Protein AF-A0A4Q5SEF4-F1 (afdb_monomer_lite)

Foldseek 3Di:
DVVVVVVVVVVVVVVVVVVVVVVVVVVVVVVVVVDDPDDPVVVVVVVVVCVVVVVVVLCVQCPPDCSQPVDPVRHDDDDPVVVVVVVVCVVVPPPPD

Structure (mmCIF, N/CA/C/O backbone):
data_AF-A0A4Q5SEF4-F1
#
_entry.id   AF-A0A4Q5SEF4-F1
#
loop_
_atom_site.group_PDB
_atom_site.id
_atom_site.type_symbol
_atom_site.label_atom_id
_atom_site.label_alt_id
_atom_site.label_comp_id
_atom_site.label_asym_id
_atom_site.label_entity_id
_atom_site.label_seq_id
_atom_site.pdbx_PDB_ins_code
_atom_site.Cartn_x
_atom_site.Cartn_y
_atom_site.Cartn_z
_atom_site.occupancy
_atom_site.B_iso_or_equiv
_atom_site.auth_seq_id
_atom_site.auth_comp_id
_atom_site.auth_asym_id
_atom_site.auth_atom_id
_atom_site.pdbx_PDB_model_num
ATOM 1 N N . MET A 1 1 ? -22.457 34.710 -32.791 1.00 58.69 1 MET A N 1
ATOM 2 C CA . MET A 1 1 ? -20.986 34.839 -32.636 1.00 58.69 1 MET A CA 1
ATOM 3 C C . MET A 1 1 ? -20.425 34.005 -31.480 1.00 58.69 1 MET A C 1
ATOM 5 O O . MET A 1 1 ? -19.484 33.262 -31.715 1.00 58.69 1 MET A O 1
ATOM 9 N N . ILE A 1 2 ? -21.041 34.019 -30.291 1.00 71.62 2 ILE A N 1
ATOM 10 C CA . ILE A 1 2 ? -20.592 33.289 -29.080 1.00 71.62 2 ILE A CA 1
ATOM 11 C C . ILE A 1 2 ? -20.363 31.774 -29.265 1.00 71.62 2 ILE A C 1
ATOM 13 O O . ILE A 1 2 ? -19.343 31.257 -28.825 1.00 71.62 2 ILE A O 1
ATOM 17 N N . ARG A 1 3 ? -21.236 31.060 -29.993 1.00 69.69 3 ARG A N 1
ATOM 18 C CA . ARG A 1 3 ? -21.063 29.610 -30.248 1.00 69.69 3 ARG A CA 1
ATOM 19 C C . ARG A 1 3 ? -19.829 29.290 -31.102 1.00 69.69 3 ARG A C 1
ATOM 21 O O . ARG A 1 3 ? -19.196 28.268 -30.891 1.00 69.69 3 ARG A O 1
ATOM 28 N N . LYS A 1 4 ? -19.472 30.172 -32.046 1.00 65.75 4 LYS A N 1
ATOM 29 C CA . LYS A 1 4 ? -18.283 30.006 -32.899 1.00 65.75 4 LYS A CA 1
ATOM 30 C C . LYS A 1 4 ? -17.001 30.328 -32.122 1.00 65.75 4 LYS A C 1
ATOM 32 O O . LYS A 1 4 ? -16.024 29.610 -32.266 1.00 65.75 4 LYS A O 1
ATOM 37 N N . ALA A 1 5 ? -17.037 31.338 -31.249 1.00 77.19 5 ALA A N 1
ATOM 38 C CA . ALA A 1 5 ? -15.920 31.673 -30.364 1.00 77.19 5 ALA A CA 1
ATOM 39 C C . ALA A 1 5 ? -15.596 30.535 -29.377 1.00 77.19 5 ALA A C 1
ATOM 41 O O . ALA A 1 5 ? -14.430 30.201 -29.199 1.00 77.19 5 ALA A O 1
ATOM 42 N N . PHE A 1 6 ? -16.616 29.878 -28.811 1.00 82.44 6 PHE A N 1
ATOM 43 C CA . PHE A 1 6 ? -16.419 28.739 -27.904 1.00 82.44 6 PHE A CA 1
ATOM 44 C C . PHE A 1 6 ? -15.769 27.532 -28.603 1.00 82.44 6 PHE A C 1
ATOM 46 O O . PHE A 1 6 ? -14.867 26.906 -28.055 1.00 82.44 6 PHE A O 1
ATOM 53 N N . VAL A 1 7 ? -16.171 27.250 -29.848 1.00 82.81 7 VAL A N 1
ATOM 54 C CA . VAL A 1 7 ? -15.577 26.173 -30.661 1.00 82.81 7 VAL A CA 1
ATOM 55 C C . VAL A 1 7 ? -14.120 26.481 -31.021 1.00 82.81 7 VAL A C 1
ATOM 57 O O . VAL A 1 7 ? -13.277 25.595 -30.937 1.00 82.81 7 VAL A O 1
ATOM 60 N N . VAL A 1 8 ? -13.795 27.733 -31.358 1.00 84.00 8 VAL A N 1
ATOM 61 C CA . VAL A 1 8 ? -12.415 28.136 -31.690 1.00 84.00 8 VAL A CA 1
ATOM 62 C C . VAL A 1 8 ? -11.489 28.035 -30.473 1.00 84.00 8 VAL A C 1
ATOM 64 O O . VAL A 1 8 ? -10.371 27.541 -30.600 1.00 84.00 8 VAL A O 1
ATOM 67 N N . ILE A 1 9 ? -11.960 28.427 -29.285 1.00 83.69 9 ILE A N 1
ATOM 68 C CA . ILE A 1 9 ? -11.187 28.312 -28.038 1.00 83.69 9 ILE A CA 1
ATOM 69 C C . ILE A 1 9 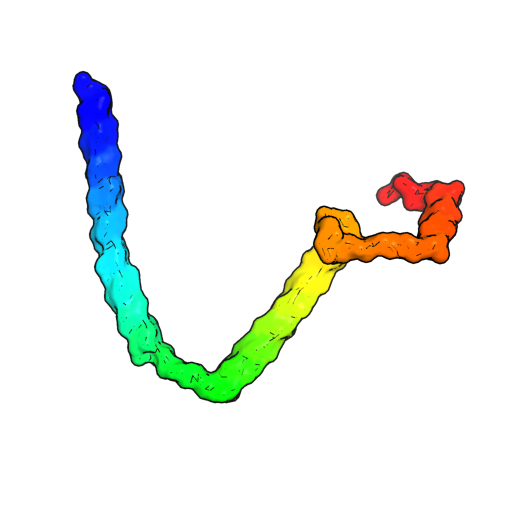? -10.958 26.838 -27.667 1.00 83.69 9 ILE A C 1
ATOM 71 O O . ILE A 1 9 ? -9.839 26.465 -27.323 1.00 83.69 9 ILE A O 1
ATOM 75 N N . ALA A 1 10 ? -11.977 25.982 -27.800 1.00 81.12 10 ALA A N 1
ATOM 76 C CA . ALA A 1 10 ? -11.840 24.549 -27.537 1.00 81.12 10 ALA A CA 1
ATOM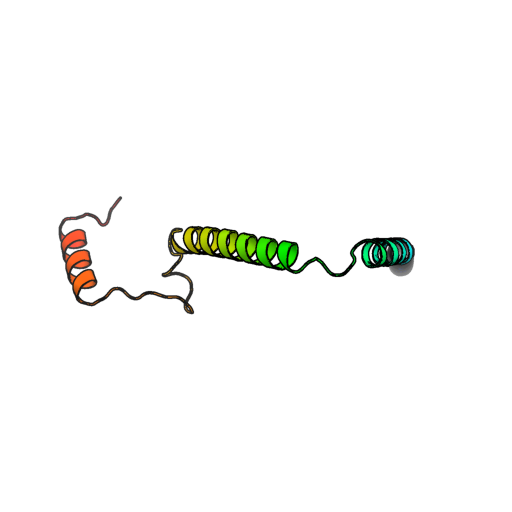 77 C C . ALA A 1 10 ? -10.820 23.880 -28.478 1.00 81.12 10 ALA A C 1
ATOM 79 O O . ALA A 1 10 ? -9.972 23.111 -28.028 1.00 81.12 10 ALA A O 1
ATOM 80 N N . VAL A 1 11 ? -10.834 24.223 -29.770 1.00 81.31 11 VAL A N 1
ATOM 81 C CA . VAL A 1 11 ? -9.870 23.697 -30.753 1.00 81.31 11 VAL A CA 1
ATOM 82 C C . VAL A 1 11 ? -8.442 24.157 -30.442 1.00 81.31 11 VAL A C 1
ATOM 84 O O . VAL A 1 11 ? -7.514 23.355 -30.525 1.00 81.31 11 VAL A O 1
ATOM 87 N N . PHE A 1 12 ? -8.259 25.408 -30.010 1.00 78.69 12 PHE A N 1
ATOM 88 C CA . PHE A 1 12 ? -6.942 25.939 -29.650 1.00 78.69 12 PHE A CA 1
ATOM 89 C C . PHE A 1 12 ? -6.356 25.269 -28.395 1.00 78.69 12 PHE A C 1
ATOM 91 O O . PHE A 1 12 ? -5.174 24.939 -28.370 1.00 78.69 12 PHE A O 1
ATOM 98 N N . ILE A 1 13 ? -7.190 24.988 -27.386 1.00 78.12 13 ILE A N 1
ATOM 99 C CA . ILE A 1 13 ? -6.787 24.253 -26.172 1.00 78.12 13 ILE A CA 1
ATOM 100 C C . ILE A 1 13 ? -6.439 22.793 -26.496 1.00 78.12 13 ILE A C 1
ATOM 102 O O . ILE A 1 13 ? -5.505 22.232 -25.932 1.00 78.12 13 ILE A O 1
ATOM 106 N N . THR A 1 14 ? -7.157 22.170 -27.430 1.00 71.62 14 THR A N 1
ATOM 107 C CA . THR A 1 14 ? -6.872 20.780 -27.824 1.00 71.62 14 THR A CA 1
ATOM 108 C C . THR A 1 14 ? -5.562 20.683 -28.622 1.00 71.62 14 THR A C 1
ATOM 110 O O . THR A 1 14 ? -4.820 19.711 -28.486 1.00 71.62 14 THR A O 1
ATOM 113 N N . ALA A 1 15 ? -5.233 21.714 -29.407 1.00 72.75 15 ALA A N 1
ATOM 114 C CA . ALA A 1 15 ? -4.002 21.776 -30.193 1.00 72.75 15 ALA A CA 1
ATOM 115 C C . ALA A 1 15 ? -2.734 21.944 -29.334 1.00 72.75 15 ALA A C 1
ATOM 117 O O . ALA A 1 15 ? -1.687 21.412 -29.692 1.00 72.75 15 ALA A O 1
ATOM 118 N N . THR A 1 16 ? -2.804 22.629 -28.188 1.00 66.38 16 THR A N 1
ATOM 119 C CA . THR A 1 16 ? -1.637 22.788 -27.300 1.00 66.38 16 THR A CA 1
ATOM 120 C C . THR A 1 16 ? -1.316 21.525 -26.499 1.00 66.38 16 THR A C 1
ATOM 122 O O . THR A 1 16 ? -0.155 21.299 -26.164 1.00 66.38 16 THR A O 1
ATOM 125 N N . VAL A 1 17 ? -2.308 20.667 -26.238 1.00 70.88 17 VAL A N 1
ATOM 126 C CA . VAL A 1 17 ? -2.114 19.384 -25.539 1.00 70.88 17 VAL A CA 1
ATOM 127 C C . VAL A 1 17 ? -1.429 18.342 -26.435 1.00 70.88 17 VAL A C 1
ATOM 129 O O . VAL A 1 17 ? -0.654 17.528 -25.935 1.00 70.88 17 VAL A O 1
ATOM 132 N N . VAL A 1 18 ? -1.639 18.384 -27.758 1.00 67.12 18 VAL A N 1
ATOM 133 C CA . VAL A 1 18 ? -1.066 17.380 -28.677 1.00 67.12 18 VAL A CA 1
ATOM 134 C C . VAL A 1 18 ? 0.453 17.526 -28.856 1.00 67.12 18 VAL A C 1
ATOM 136 O O . VAL A 1 18 ? 1.147 16.525 -29.026 1.00 67.12 18 VAL A O 1
ATOM 139 N N . SER A 1 19 ? 0.998 18.742 -28.724 1.00 67.06 19 SER A N 1
ATOM 140 C CA . SER A 1 19 ? 2.442 19.010 -28.849 1.00 67.06 19 SER A CA 1
ATOM 141 C C . SER A 1 19 ? 3.280 18.430 -27.701 1.00 67.06 19 SER A C 1
ATOM 143 O O . SER A 1 19 ? 4.489 18.271 -27.842 1.00 67.06 19 SER A O 1
ATOM 145 N N . GLY A 1 20 ? 2.665 18.096 -26.560 1.00 68.38 20 GLY A N 1
ATOM 146 C CA . GLY A 1 20 ? 3.362 17.507 -25.408 1.00 68.38 20 GLY A CA 1
ATOM 147 C C . GLY A 1 20 ? 3.662 16.009 -25.541 1.00 68.38 20 GLY A C 1
ATOM 148 O O . GLY A 1 20 ? 4.461 15.472 -24.771 1.00 68.38 20 GLY A O 1
ATOM 149 N N . CYS A 1 21 ? 3.045 15.322 -26.508 1.00 70.00 21 CYS A N 1
ATOM 150 C CA . CYS A 1 21 ? 3.164 13.869 -26.647 1.00 70.00 21 CYS A CA 1
ATOM 151 C C . CYS A 1 21 ? 4.544 13.430 -27.182 1.00 70.00 21 CYS A C 1
ATOM 153 O O . CYS A 1 21 ? 5.024 12.355 -26.824 1.00 70.00 21 CYS A O 1
ATOM 155 N N . GLU A 1 22 ? 5.211 14.277 -27.977 1.00 71.06 22 GLU A N 1
ATOM 156 C CA . GLU A 1 22 ? 6.556 14.024 -28.524 1.00 71.06 22 GLU A CA 1
ATOM 157 C C . GLU A 1 22 ? 7.613 13.972 -27.407 1.00 71.06 22 GLU A C 1
ATOM 159 O O . GLU A 1 22 ? 8.404 13.033 -27.331 1.00 71.06 22 GLU A O 1
ATOM 164 N N . THR A 1 23 ? 7.572 14.922 -26.465 1.00 76.50 23 THR A N 1
ATOM 165 C CA . THR A 1 23 ? 8.496 14.967 -25.321 1.00 76.50 23 THR A CA 1
ATOM 166 C C . THR A 1 23 ? 8.339 13.740 -24.426 1.00 76.50 23 THR A C 1
ATOM 168 O O . THR A 1 23 ? 9.333 13.176 -23.969 1.00 76.50 23 THR A O 1
ATOM 171 N N . LEU A 1 24 ? 7.101 13.282 -24.205 1.00 74.31 24 LEU A N 1
ATOM 172 C CA . LEU A 1 24 ? 6.841 12.071 -23.426 1.00 74.31 24 LEU A CA 1
ATOM 173 C C . LEU A 1 24 ? 7.394 10.824 -24.131 1.00 74.31 24 LEU A C 1
ATOM 175 O O . LEU A 1 24 ? 8.005 9.977 -23.483 1.00 74.31 24 LEU A O 1
ATOM 179 N N . ASN A 1 25 ? 7.232 10.732 -25.453 1.00 75.75 25 ASN A N 1
ATOM 180 C CA . ASN A 1 25 ? 7.764 9.628 -26.249 1.00 75.75 25 ASN A CA 1
ATOM 181 C C . ASN A 1 25 ? 9.304 9.636 -26.273 1.00 75.75 25 ASN A C 1
ATOM 183 O O . ASN A 1 25 ? 9.934 8.590 -26.129 1.00 75.75 25 ASN A O 1
ATOM 187 N N . GLN A 1 26 ? 9.928 10.813 -26.362 1.00 76.44 26 GLN A N 1
ATOM 188 C CA . GLN A 1 26 ? 11.383 10.960 -26.310 1.00 76.44 26 GLN A CA 1
ATOM 189 C C . GLN A 1 26 ? 11.957 10.582 -24.934 1.00 76.44 26 GLN A C 1
ATOM 191 O O . GLN A 1 26 ? 12.987 9.910 -24.870 1.00 76.44 26 GLN A O 1
ATOM 196 N N . VAL A 1 27 ? 11.281 10.951 -23.840 1.00 77.12 27 VAL A N 1
ATOM 197 C CA . VAL A 1 27 ? 11.661 10.547 -22.473 1.00 77.12 27 VAL A CA 1
ATOM 198 C C . VAL A 1 27 ? 11.422 9.055 -22.242 1.00 77.12 27 VAL A C 1
ATOM 200 O O . VAL A 1 27 ? 12.264 8.387 -21.650 1.00 77.12 27 VAL A O 1
ATOM 203 N N . ALA A 1 28 ? 10.322 8.492 -22.743 1.00 74.75 28 ALA A N 1
ATOM 204 C CA . ALA A 1 28 ? 10.062 7.056 -22.652 1.00 74.75 28 ALA A CA 1
ATOM 205 C C . ALA A 1 28 ? 11.131 6.238 -23.397 1.00 74.75 28 ALA A C 1
ATOM 207 O O . ALA A 1 28 ? 11.584 5.204 -22.903 1.00 74.75 28 ALA A O 1
ATOM 208 N N . GLN A 1 29 ? 11.591 6.726 -24.553 1.00 71.56 29 GLN A N 1
ATOM 209 C CA . GLN A 1 29 ? 12.654 6.084 -25.324 1.00 71.56 29 GLN A CA 1
ATOM 210 C C . GLN A 1 29 ? 14.041 6.210 -24.683 1.00 71.56 29 GLN A C 1
ATOM 212 O O . GLN A 1 29 ? 14.847 5.295 -24.842 1.00 71.56 29 GLN A O 1
ATOM 217 N N . THR A 1 30 ? 14.351 7.296 -23.970 1.00 67.81 30 THR A N 1
ATOM 218 C CA . THR A 1 30 ? 15.623 7.420 -23.233 1.00 67.81 30 THR A CA 1
ATOM 219 C C . THR A 1 30 ? 15.597 6.669 -21.905 1.00 67.81 30 THR A C 1
ATOM 221 O O . THR A 1 30 ? 16.569 5.986 -21.585 1.00 67.81 30 THR A O 1
ATOM 224 N N . ALA A 1 31 ? 14.479 6.695 -21.177 1.00 67.50 31 ALA A N 1
ATOM 225 C CA . ALA A 1 31 ? 14.295 5.919 -19.951 1.00 67.50 31 ALA A CA 1
ATOM 226 C C . ALA A 1 31 ? 14.344 4.406 -20.229 1.00 67.50 31 ALA A C 1
ATOM 228 O O . ALA A 1 31 ? 15.086 3.679 -19.571 1.00 67.50 31 ALA A O 1
ATOM 229 N N . GLY A 1 32 ? 13.644 3.931 -21.266 1.00 61.72 32 GLY A N 1
ATOM 230 C CA . GLY A 1 32 ? 13.628 2.513 -21.645 1.00 61.72 32 GLY A CA 1
ATOM 231 C C . GLY A 1 32 ? 14.958 1.972 -22.188 1.00 61.72 32 GLY A C 1
ATOM 232 O O . GLY A 1 32 ? 15.139 0.761 -22.245 1.00 61.72 32 GLY A O 1
ATOM 233 N N . LYS A 1 33 ? 15.898 2.846 -22.575 1.00 59.47 33 LYS A N 1
ATOM 234 C CA . LYS A 1 33 ? 17.236 2.461 -23.062 1.00 59.47 33 LYS A CA 1
ATOM 235 C C . LYS A 1 33 ? 18.320 2.484 -21.977 1.00 59.47 33 LYS A C 1
ATOM 237 O O . LYS A 1 33 ? 19.377 1.901 -22.191 1.00 59.47 33 LYS A O 1
ATOM 242 N N . GLY A 1 34 ? 18.078 3.148 -20.842 1.00 57.72 34 GLY A N 1
ATOM 243 C CA . GLY A 1 34 ? 19.030 3.242 -19.723 1.00 57.72 34 GLY A CA 1
ATOM 244 C C . GLY A 1 34 ? 18.802 2.218 -18.608 1.00 57.72 34 GLY A C 1
ATOM 245 O O . GLY A 1 34 ? 19.723 1.910 -17.858 1.00 57.72 34 GLY A O 1
ATOM 246 N N . LEU A 1 35 ? 17.593 1.665 -18.515 1.00 61.84 35 LEU A N 1
ATOM 247 C CA . LEU A 1 35 ? 17.239 0.612 -17.567 1.00 61.84 35 LEU A CA 1
ATOM 248 C C . LEU A 1 35 ? 17.376 -0.742 -18.269 1.00 61.84 35 LEU A C 1
ATOM 250 O O . LEU A 1 35 ? 16.412 -1.289 -18.801 1.00 61.84 35 LEU A O 1
ATOM 254 N N . GLY A 1 36 ? 18.601 -1.272 -18.309 1.00 68.31 36 GLY A N 1
ATOM 255 C CA . GLY A 1 36 ? 18.800 -2.692 -18.602 1.00 68.31 36 GLY A CA 1
ATOM 256 C C . GLY A 1 36 ? 17.976 -3.551 -17.637 1.00 68.31 36 GLY A C 1
ATOM 257 O O . GLY A 1 36 ? 17.597 -3.082 -16.564 1.00 68.31 36 GLY A O 1
ATOM 258 N N . ASN A 1 37 ? 17.679 -4.800 -18.016 1.00 74.88 37 ASN A N 1
ATOM 259 C CA . ASN A 1 37 ? 16.967 -5.716 -17.125 1.00 74.88 37 ASN A CA 1
ATOM 260 C C . ASN A 1 37 ? 17.655 -5.711 -15.747 1.00 74.88 37 ASN A C 1
ATOM 262 O O . ASN A 1 37 ? 18.859 -5.987 -15.698 1.00 74.88 37 ASN A O 1
ATOM 266 N N . PRO A 1 38 ? 16.933 -5.380 -14.660 1.00 76.69 38 PRO A N 1
ATOM 267 C CA . PRO A 1 38 ? 17.529 -5.322 -13.338 1.00 76.69 38 PRO A CA 1
ATOM 268 C C . PRO A 1 38 ? 18.153 -6.673 -13.004 1.00 76.69 38 PRO A C 1
ATOM 270 O O . PRO A 1 38 ? 17.645 -7.735 -13.383 1.00 76.69 38 PRO A O 1
ATOM 273 N N . THR A 1 39 ? 19.284 -6.638 -12.313 1.00 84.62 39 THR A N 1
ATOM 274 C CA . THR A 1 39 ? 19.958 -7.861 -11.885 1.00 84.62 39 THR A CA 1
ATOM 275 C C . THR A 1 39 ? 19.040 -8.661 -10.960 1.00 84.62 39 THR A C 1
ATOM 277 O O . THR A 1 39 ? 18.180 -8.111 -10.270 1.00 84.62 39 THR A O 1
ATOM 280 N N . ALA A 1 40 ? 19.230 -9.981 -10.891 1.00 84.19 40 ALA A N 1
ATOM 281 C CA . ALA A 1 40 ? 18.436 -10.829 -9.998 1.00 84.19 40 ALA A CA 1
ATOM 282 C C . ALA A 1 40 ? 18.480 -10.350 -8.530 1.00 84.19 40 ALA A C 1
ATOM 284 O O . ALA A 1 40 ? 17.507 -10.512 -7.796 1.00 84.19 40 ALA A O 1
ATOM 285 N N . PHE A 1 41 ? 19.587 -9.719 -8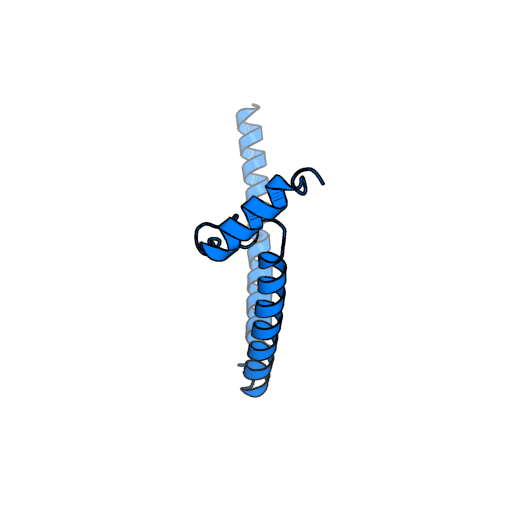.120 1.00 88.19 41 PHE A N 1
ATOM 286 C CA . PHE A 1 41 ? 19.732 -9.112 -6.801 1.00 88.19 41 PHE A CA 1
ATOM 287 C C . PHE A 1 41 ? 18.833 -7.883 -6.614 1.00 88.19 41 PHE A C 1
ATOM 289 O O . PHE A 1 41 ? 18.128 -7.800 -5.612 1.00 88.19 41 PHE A O 1
ATOM 296 N N . GLU A 1 42 ? 18.805 -6.961 -7.578 1.00 86.00 42 GLU A N 1
ATOM 297 C CA . GLU A 1 42 ? 17.933 -5.777 -7.536 1.00 86.00 42 GLU A CA 1
ATOM 298 C C . GLU A 1 42 ? 16.454 -6.166 -7.573 1.00 86.00 42 GLU A C 1
ATOM 300 O O . GLU A 1 42 ? 15.650 -5.603 -6.832 1.00 86.00 42 GLU A O 1
ATOM 305 N N . ILE A 1 43 ? 16.101 -7.188 -8.360 1.00 87.75 43 ILE A N 1
ATOM 306 C CA . ILE A 1 43 ? 14.744 -7.746 -8.373 1.00 87.75 43 ILE A CA 1
ATOM 307 C C . ILE A 1 43 ? 14.394 -8.313 -6.993 1.00 87.75 43 ILE A C 1
ATOM 309 O O . ILE A 1 43 ? 13.340 -7.994 -6.445 1.00 87.75 43 ILE A O 1
ATOM 313 N N . ALA A 1 44 ? 15.270 -9.128 -6.397 1.00 89.81 44 ALA A N 1
ATOM 314 C CA . ALA A 1 44 ? 15.029 -9.706 -5.077 1.00 89.81 44 ALA A CA 1
ATOM 315 C C . ALA A 1 44 ? 14.924 -8.634 -3.977 1.00 89.81 44 ALA A C 1
ATOM 317 O O . ALA A 1 44 ? 14.058 -8.732 -3.104 1.00 89.81 44 ALA A O 1
ATOM 318 N N . ALA A 1 45 ? 15.771 -7.603 -4.026 1.00 93.19 45 ALA A N 1
ATOM 319 C CA . ALA A 1 45 ? 15.725 -6.473 -3.104 1.00 93.19 45 ALA A CA 1
ATOM 320 C C . ALA A 1 45 ? 14.421 -5.674 -3.258 1.00 93.19 45 ALA A C 1
ATOM 322 O O . ALA A 1 45 ? 13.737 -5.437 -2.262 1.00 93.19 45 ALA A O 1
ATOM 323 N N . GLY A 1 46 ? 14.024 -5.356 -4.493 1.00 91.81 46 GLY A N 1
ATOM 324 C CA . GLY A 1 46 ? 12.778 -4.646 -4.782 1.00 91.81 46 GLY A CA 1
ATOM 325 C C . GLY A 1 46 ? 11.536 -5.429 -4.354 1.00 91.81 46 GLY A C 1
ATOM 326 O O . GLY A 1 46 ? 10.621 -4.860 -3.763 1.00 91.81 46 GLY A O 1
ATOM 327 N N . LEU A 1 47 ? 11.518 -6.750 -4.563 1.00 95.12 47 LEU A N 1
ATOM 328 C CA . LEU A 1 47 ? 10.440 -7.612 -4.069 1.00 95.12 47 LEU A CA 1
ATOM 329 C C . LEU A 1 47 ? 10.383 -7.629 -2.536 1.00 95.12 47 LEU A C 1
ATOM 331 O O . LEU A 1 47 ? 9.293 -7.529 -1.975 1.00 95.12 47 LEU A O 1
ATOM 335 N N . ARG A 1 48 ? 11.527 -7.718 -1.842 1.00 94.81 48 ARG A N 1
ATOM 336 C CA . ARG A 1 48 ? 11.553 -7.643 -0.367 1.00 94.81 48 ARG A CA 1
ATOM 337 C C . ARG A 1 48 ? 11.010 -6.314 0.134 1.00 94.81 48 ARG A C 1
ATOM 339 O O . ARG A 1 48 ? 10.190 -6.309 1.048 1.00 94.81 48 ARG A O 1
ATOM 346 N N . GLU A 1 49 ? 11.443 -5.210 -0.461 1.00 94.88 49 GLU A N 1
ATOM 347 C CA . GLU A 1 49 ? 10.987 -3.881 -0.067 1.00 94.88 49 GLU A CA 1
ATOM 348 C C . GLU A 1 49 ? 9.485 -3.703 -0.326 1.00 94.88 49 GLU A C 1
ATOM 350 O O . GLU A 1 49 ? 8.754 -3.256 0.559 1.00 94.88 49 GLU A O 1
ATOM 355 N N . ALA A 1 50 ? 8.997 -4.132 -1.493 1.00 95.69 50 ALA A N 1
ATOM 356 C CA . ALA A 1 50 ? 7.579 -4.086 -1.835 1.00 95.69 50 ALA A CA 1
ATOM 357 C C . ALA A 1 50 ? 6.723 -4.917 -0.867 1.00 95.69 50 ALA A C 1
ATOM 359 O O . ALA A 1 50 ? 5.667 -4.456 -0.432 1.00 95.69 50 ALA A O 1
ATOM 360 N N . LEU A 1 51 ? 7.181 -6.113 -0.482 1.00 95.75 51 LEU A N 1
ATOM 361 C CA . LEU A 1 51 ? 6.492 -6.950 0.504 1.00 95.75 51 LEU A CA 1
ATOM 362 C C . LEU A 1 51 ? 6.504 -6.324 1.902 1.00 95.75 51 LEU A C 1
ATOM 364 O O . LEU A 1 51 ? 5.483 -6.356 2.594 1.00 95.75 51 LEU A O 1
ATOM 368 N N . GLN A 1 52 ? 7.627 -5.731 2.310 1.00 95.50 52 GLN A N 1
ATOM 369 C CA . GLN A 1 52 ? 7.739 -5.042 3.593 1.00 95.50 52 GLN A CA 1
ATOM 370 C C . GLN A 1 52 ? 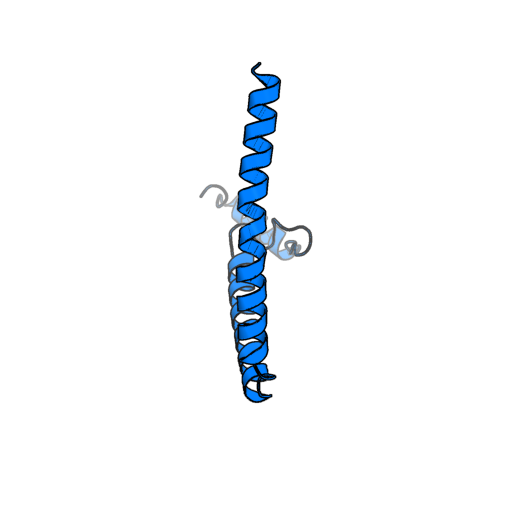6.780 -3.849 3.649 1.00 95.50 52 GLN A C 1
ATOM 372 O O . GLN A 1 52 ? 5.949 -3.772 4.553 1.00 95.50 52 GLN A O 1
ATOM 377 N N . GLN A 1 53 ? 6.827 -2.964 2.650 1.00 96.31 53 GLN A N 1
ATOM 378 C CA . GLN A 1 53 ? 5.921 -1.820 2.575 1.00 96.31 53 GLN A CA 1
ATOM 379 C C . GLN A 1 53 ? 4.456 -2.249 2.448 1.00 96.31 53 GLN A C 1
ATOM 381 O O . GLN A 1 53 ? 3.589 -1.650 3.082 1.00 96.31 53 GLN A O 1
ATOM 386 N N . GLY A 1 54 ? 4.168 -3.281 1.651 1.00 94.25 54 GLY A N 1
ATOM 387 C CA . GLY A 1 54 ? 2.818 -3.813 1.480 1.00 94.25 54 GLY A CA 1
ATOM 388 C C . GLY A 1 54 ? 2.244 -4.344 2.790 1.00 94.25 54 GLY A C 1
ATOM 389 O O . GLY A 1 54 ? 1.108 -4.020 3.133 1.00 94.25 54 GLY A O 1
ATOM 390 N N . THR A 1 55 ? 3.045 -5.083 3.560 1.00 93.06 55 THR A N 1
ATOM 391 C CA . THR A 1 55 ? 2.636 -5.603 4.872 1.00 93.06 55 THR A CA 1
ATOM 392 C C . THR A 1 55 ? 2.398 -4.468 5.865 1.00 93.06 55 THR A C 1
ATOM 394 O O . THR A 1 55 ? 1.344 -4.436 6.498 1.00 93.06 55 THR A O 1
ATOM 397 N N . THR A 1 56 ? 3.320 -3.503 5.963 1.00 93.12 56 THR A N 1
ATOM 398 C CA . THR A 1 56 ? 3.171 -2.345 6.860 1.00 93.12 56 THR A CA 1
ATOM 399 C C . THR A 1 56 ? 1.918 -1.539 6.527 1.00 93.12 56 THR A C 1
ATOM 401 O O . THR A 1 56 ? 1.055 -1.375 7.384 1.00 93.12 56 THR A O 1
ATOM 404 N N . LYS A 1 57 ? 1.745 -1.132 5.263 1.00 92.19 57 LYS A N 1
ATOM 405 C CA . LYS A 1 57 ? 0.576 -0.345 4.839 1.00 92.19 57 LYS A CA 1
ATOM 406 C C . LYS A 1 57 ? -0.735 -1.097 5.040 1.00 92.19 57 LYS A C 1
ATOM 408 O O . LYS A 1 57 ? -1.721 -0.489 5.443 1.00 92.19 57 LYS A O 1
ATOM 413 N N . SER A 1 58 ? -0.751 -2.404 4.774 1.00 87.88 58 SER A N 1
ATOM 414 C CA . SER A 1 58 ? -1.944 -3.225 5.001 1.00 87.88 58 SER A CA 1
ATOM 415 C C . SER A 1 58 ? -2.281 -3.285 6.488 1.00 87.88 58 SER A C 1
ATOM 417 O O . SER A 1 58 ? -3.428 -3.064 6.857 1.00 87.88 58 SER A O 1
ATOM 419 N N . SER A 1 59 ? -1.292 -3.516 7.354 1.00 88.69 59 SER A N 1
ATOM 420 C CA . SER A 1 59 ? -1.502 -3.518 8.804 1.00 88.69 59 SER A CA 1
ATOM 421 C C . SER A 1 59 ? -2.025 -2.172 9.308 1.00 88.69 59 SER A C 1
ATOM 423 O O . SER A 1 59 ? -2.971 -2.149 10.095 1.00 88.69 59 SER A O 1
ATOM 425 N N . ASP A 1 60 ? -1.470 -1.060 8.825 1.00 89.31 60 ASP A N 1
ATOM 426 C CA . ASP A 1 60 ? -1.906 0.289 9.204 1.00 89.31 60 ASP A CA 1
ATOM 427 C C . ASP A 1 60 ? -3.354 0.559 8.768 1.00 89.31 60 ASP A C 1
ATOM 429 O O . ASP A 1 60 ? -4.167 1.051 9.552 1.00 89.31 60 ASP A O 1
ATOM 433 N N . GLN A 1 61 ? -3.710 0.181 7.535 1.00 87.44 61 GLN A N 1
ATOM 434 C CA . GLN A 1 61 ? -5.070 0.337 7.008 1.00 87.44 61 GLN A CA 1
ATOM 4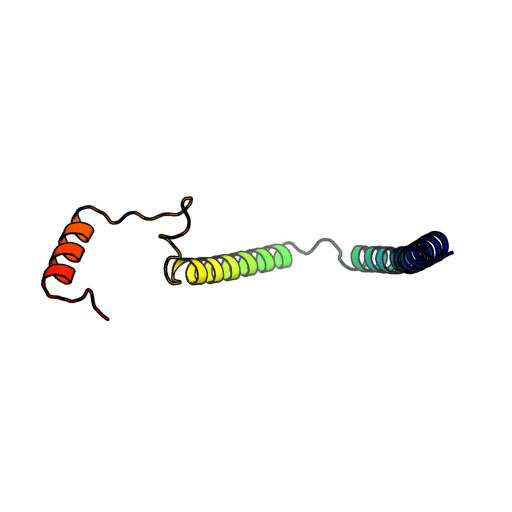35 C C . GLN A 1 61 ? -6.090 -0.525 7.754 1.00 87.44 61 GLN A C 1
ATOM 437 O O . GLN A 1 61 ? -7.212 -0.086 8.006 1.00 87.44 61 GLN A O 1
ATOM 442 N N . LEU A 1 62 ? -5.710 -1.749 8.110 1.00 87.00 62 LEU A N 1
ATOM 443 C CA . LEU A 1 62 ? -6.578 -2.682 8.819 1.00 87.00 62 LEU A CA 1
ATOM 444 C C . LEU A 1 62 ? -6.754 -2.316 10.300 1.00 87.00 62 LEU A C 1
ATOM 446 O O . LEU A 1 62 ? -7.829 -2.542 10.857 1.00 87.00 62 LEU A O 1
ATOM 450 N N . SER A 1 63 ? -5.721 -1.736 10.918 1.00 85.88 63 SER A N 1
ATOM 451 C CA . SER A 1 63 ? -5.734 -1.302 12.324 1.00 85.88 63 SER A CA 1
ATOM 452 C C . SER A 1 63 ? -6.460 0.027 12.539 1.00 85.88 63 SER A C 1
ATOM 454 O O . SER A 1 63 ? -6.793 0.366 13.674 1.00 85.88 63 SER A O 1
ATOM 456 N N . ALA A 1 64 ? -6.715 0.786 11.471 1.00 86.12 64 ALA A N 1
ATOM 457 C CA . ALA A 1 64 ? -7.520 1.997 11.534 1.00 86.12 64 ALA A CA 1
ATOM 458 C C . ALA A 1 64 ? -8.953 1.704 12.015 1.00 86.12 64 ALA A C 1
ATOM 460 O O . ALA A 1 64 ? -9.462 0.581 11.922 1.00 86.12 64 ALA A O 1
ATOM 461 N N . THR A 1 65 ? -9.643 2.737 12.503 1.00 80.19 65 THR A N 1
ATOM 462 C CA . THR A 1 65 ? -11.045 2.629 12.922 1.00 80.19 65 THR A CA 1
ATOM 463 C C . THR A 1 65 ? -11.893 2.063 11.783 1.00 80.19 65 THR A C 1
ATOM 465 O O . THR A 1 65 ? -11.929 2.622 10.690 1.00 80.19 65 THR A O 1
ATOM 468 N N . ASN A 1 66 ? -12.593 0.957 12.046 1.00 78.44 66 ASN A N 1
ATOM 469 C CA . ASN A 1 66 ? -13.367 0.197 11.058 1.00 78.44 66 ASN A CA 1
ATOM 470 C C . ASN A 1 66 ? -12.553 -0.421 9.899 1.00 78.44 66 ASN A C 1
ATOM 472 O O . ASN A 1 66 ? -13.160 -0.798 8.902 1.00 78.44 66 ASN A O 1
ATOM 476 N N . GLY A 1 67 ? -11.231 -0.594 10.004 1.00 81.50 67 GLY A N 1
ATOM 477 C CA . GLY A 1 67 ? -10.413 -1.186 8.933 1.00 81.50 67 GLY A CA 1
ATOM 478 C C . GLY A 1 67 ? -10.860 -2.602 8.546 1.00 81.50 67 GLY A C 1
ATOM 479 O O . GLY A 1 67 ? -11.180 -2.866 7.388 1.00 81.50 67 GLY A O 1
ATOM 480 N N . PHE A 1 68 ? -11.003 -3.494 9.530 1.00 82.88 68 PHE A N 1
ATOM 481 C CA . PHE A 1 68 ? -11.590 -4.821 9.307 1.00 82.88 68 PHE A CA 1
ATOM 482 C C . PHE A 1 68 ? -13.113 -4.776 9.140 1.00 82.88 68 PHE A C 1
ATOM 484 O O . PHE A 1 68 ? -13.664 -5.455 8.286 1.00 82.88 68 PHE A O 1
ATOM 491 N N . PHE A 1 69 ? -13.829 -3.982 9.939 1.00 80.56 69 PHE A N 1
ATOM 492 C CA . PHE A 1 69 ? -15.298 -4.035 9.968 1.00 80.56 69 PHE A CA 1
ATOM 493 C C . PHE A 1 69 ? -15.991 -3.327 8.795 1.00 80.56 69 PHE A C 1
ATOM 495 O O . PHE A 1 69 ? -17.118 -3.692 8.452 1.00 80.56 69 PHE A O 1
ATOM 502 N N . GLY A 1 70 ? -15.347 -2.320 8.203 1.00 78.56 70 GLY A N 1
ATOM 503 C CA . GLY A 1 70 ? -15.910 -1.441 7.176 1.00 78.56 70 GLY A CA 1
ATOM 504 C C . GLY A 1 70 ? -15.777 -1.965 5.747 1.00 78.56 70 GLY A C 1
ATOM 505 O O . GLY A 1 70 ? -16.485 -1.489 4.864 1.00 78.56 70 GLY A O 1
ATOM 506 N N . ASN A 1 71 ? -14.921 -2.961 5.506 1.00 78.94 71 ASN A N 1
ATOM 507 C CA . ASN A 1 71 ? -14.772 -3.586 4.196 1.00 78.94 71 ASN A CA 1
ATOM 508 C C . ASN A 1 71 ? -15.360 -5.003 4.211 1.00 78.94 71 ASN A C 1
ATOM 510 O O . ASN A 1 71 ? -14.844 -5.906 4.866 1.00 78.94 71 ASN A O 1
ATOM 514 N N . ALA A 1 72 ? -16.438 -5.203 3.449 1.00 75.50 72 ALA A N 1
ATOM 515 C CA . ALA A 1 72 ? -17.168 -6.468 3.393 1.00 75.50 72 ALA A CA 1
ATOM 516 C C . ALA A 1 72 ? -16.318 -7.661 2.914 1.00 75.50 72 ALA A C 1
ATOM 518 O O . ALA A 1 72 ? -16.640 -8.795 3.255 1.00 75.50 72 ALA A O 1
ATOM 519 N N . LEU A 1 73 ? -15.236 -7.421 2.164 1.00 73.44 73 LEU A N 1
ATOM 520 C CA . LEU A 1 73 ? -14.368 -8.470 1.615 1.00 73.44 73 LEU A CA 1
ATOM 521 C C . LEU A 1 73 ? -13.367 -9.034 2.637 1.00 73.44 73 LEU A C 1
ATOM 523 O O . LEU A 1 73 ? -12.863 -10.136 2.450 1.00 73.44 73 LEU A O 1
ATOM 527 N N . ILE A 1 74 ? -13.074 -8.290 3.705 1.00 79.00 74 ILE A N 1
ATOM 528 C CA . ILE A 1 74 ? -12.059 -8.632 4.724 1.00 79.00 74 ILE A CA 1
ATOM 529 C C . ILE A 1 74 ? -12.632 -8.568 6.147 1.00 79.00 74 ILE A C 1
ATOM 531 O O . ILE A 1 74 ? -11.899 -8.472 7.133 1.00 79.00 74 ILE A O 1
ATOM 535 N N . LYS A 1 75 ? -13.963 -8.599 6.253 1.00 80.88 75 LYS A N 1
ATOM 536 C CA . LYS A 1 75 ? -14.682 -8.437 7.509 1.00 80.88 75 LYS A CA 1
ATOM 537 C C . LYS A 1 75 ? -14.424 -9.595 8.459 1.00 80.88 75 LYS A C 1
ATOM 539 O O . LYS A 1 75 ? -14.922 -10.699 8.257 1.00 80.88 75 LYS A O 1
ATOM 544 N N . ILE A 1 76 ? -13.730 -9.303 9.554 1.00 80.69 76 ILE A N 1
ATOM 545 C CA . ILE A 1 76 ? -13.594 -10.222 10.683 1.00 80.69 76 ILE A CA 1
ATOM 546 C C . ILE A 1 76 ? -14.812 -10.034 11.588 1.00 80.69 76 ILE A C 1
ATOM 548 O O . ILE A 1 76 ? -14.992 -8.985 12.203 1.00 80.69 76 ILE A O 1
ATOM 552 N N . VAL A 1 77 ? -15.690 -11.035 11.642 1.00 78.50 77 VAL A N 1
ATOM 553 C CA . VAL A 1 77 ? -16.840 -11.033 12.557 1.00 78.50 77 VAL A CA 1
ATOM 554 C C . VAL A 1 77 ? -16.399 -11.418 13.966 1.00 78.50 77 VAL A C 1
ATOM 556 O O . VAL A 1 77 ? -15.551 -12.291 14.141 1.00 78.50 77 VAL A O 1
ATOM 559 N N . PHE A 1 78 ? -16.984 -10.778 14.981 1.00 79.62 78 PHE A N 1
ATOM 560 C CA . PHE A 1 78 ? -16.698 -11.129 16.369 1.00 79.62 78 PHE A CA 1
ATOM 561 C C . PHE A 1 78 ? -17.139 -12.574 16.657 1.00 79.62 78 PHE A C 1
ATOM 563 O O . PHE A 1 78 ? -18.313 -12.897 16.425 1.00 79.62 78 PHE A O 1
ATOM 570 N N . PRO A 1 79 ? -16.249 -13.430 17.190 1.00 82.06 79 PRO A N 1
ATOM 571 C CA . PRO A 1 79 ? -16.617 -14.782 17.588 1.00 82.06 79 PRO A CA 1
ATOM 572 C C . PRO A 1 79 ? -17.636 -14.746 18.744 1.00 82.06 79 PRO A C 1
ATOM 574 O O . PRO A 1 79 ? -17.706 -13.752 19.479 1.00 82.06 79 PRO A O 1
ATOM 577 N N . PRO A 1 80 ? -18.453 -15.798 18.918 1.00 82.50 80 PRO A N 1
ATOM 578 C CA . PRO A 1 80 ? -19.540 -15.817 19.902 1.00 82.50 80 PRO A CA 1
ATOM 579 C C . PRO A 1 80 ? -19.067 -15.573 21.346 1.00 82.50 80 PRO A C 1
ATOM 581 O O . PRO A 1 80 ? -19.813 -15.026 22.161 1.00 82.50 80 PRO A O 1
ATOM 584 N N . GLU A 1 81 ? -17.823 -15.916 21.669 1.00 80.12 81 GLU A N 1
ATOM 585 C CA . GLU A 1 81 ? -17.182 -15.659 22.960 1.00 80.12 81 GLU A CA 1
ATOM 586 C C . GLU A 1 81 ? -16.922 -14.162 23.168 1.00 80.12 81 GLU A C 1
ATOM 588 O O . GLU A 1 81 ? -17.224 -13.611 24.228 1.00 80.12 81 GLU A O 1
ATOM 593 N N . ALA A 1 82 ? -16.429 -13.478 22.134 1.00 82.12 82 ALA A N 1
ATOM 594 C CA . ALA A 1 82 ? -16.155 -12.048 22.188 1.00 82.12 82 ALA A CA 1
ATOM 595 C C . ALA A 1 82 ? -17.445 -11.216 22.224 1.00 82.12 82 ALA A C 1
ATOM 597 O O . ALA A 1 82 ? -17.484 -10.186 22.890 1.00 82.12 82 ALA A O 1
ATOM 598 N N . GLN A 1 83 ? -18.530 -11.697 21.606 1.00 82.38 83 GLN A N 1
ATOM 599 C CA . GLN A 1 83 ? -19.851 -11.062 21.717 1.00 82.38 83 GLN A CA 1
ATOM 600 C C . GLN A 1 83 ? -20.398 -11.101 23.154 1.00 82.38 83 GLN A C 1
ATOM 602 O O . GLN A 1 83 ? -21.072 -10.167 23.591 1.00 82.38 83 GLN A O 1
ATOM 607 N N . LYS A 1 84 ? -20.119 -12.166 23.922 1.00 84.06 84 LYS A N 1
ATOM 608 C CA . LYS A 1 84 ? -20.488 -12.228 25.349 1.00 84.06 84 LYS A CA 1
ATOM 609 C C . LYS A 1 84 ? -19.684 -11.222 26.171 1.00 84.06 84 LYS A C 1
ATOM 611 O O . LYS A 1 84 ? -20.267 -10.518 26.993 1.00 84.06 84 LYS A O 1
ATOM 616 N N . ALA A 1 85 ? -18.377 -11.135 25.922 1.00 85.00 85 ALA A N 1
ATOM 617 C CA . ALA A 1 85 ? -17.506 -10.170 26.588 1.00 85.00 85 ALA A CA 1
ATOM 618 C C . ALA A 1 85 ? -17.917 -8.723 26.268 1.00 85.00 85 ALA A C 1
ATOM 620 O O . ALA A 1 85 ? -18.070 -7.916 27.176 1.00 85.00 85 ALA A O 1
ATOM 621 N N . GLU A 1 86 ? -18.196 -8.413 25.002 1.00 84.12 86 GLU A N 1
ATOM 622 C CA . GLU A 1 86 ? -18.704 -7.111 24.563 1.00 84.12 86 GLU A CA 1
ATOM 623 C C . GLU A 1 86 ? -20.016 -6.741 25.271 1.00 84.12 86 GLU A C 1
ATOM 625 O O . GLU A 1 86 ? -20.137 -5.642 25.811 1.00 84.12 86 GLU A O 1
ATOM 630 N N . LYS A 1 87 ? -20.985 -7.664 25.333 1.00 84.44 87 LYS A N 1
ATOM 631 C CA . LYS A 1 87 ? -22.252 -7.437 26.046 1.00 84.44 87 LYS A CA 1
ATOM 632 C C . LYS A 1 87 ? -22.038 -7.160 27.531 1.00 84.44 87 LYS A C 1
ATOM 634 O O . LYS A 1 87 ? -22.676 -6.257 28.064 1.00 84.44 87 LYS A O 1
ATOM 639 N N . ALA A 1 88 ? -21.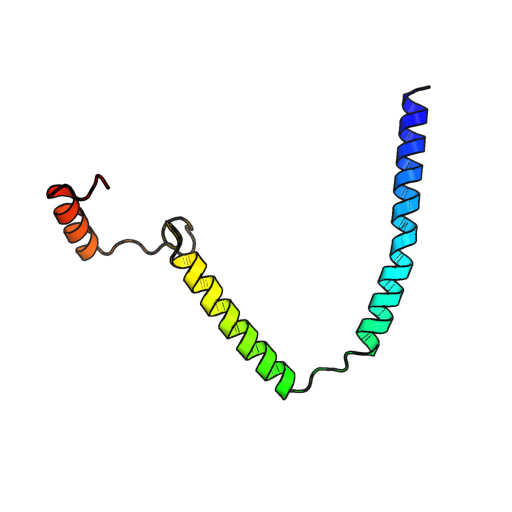140 -7.896 28.187 1.00 86.62 88 ALA A N 1
ATOM 640 C CA . ALA A 1 88 ? -20.797 -7.661 29.588 1.00 86.62 88 ALA A CA 1
ATOM 641 C C . ALA A 1 88 ? -20.132 -6.288 29.789 1.00 86.62 88 ALA A C 1
ATOM 643 O O . ALA A 1 88 ? -20.528 -5.542 30.680 1.00 86.62 88 ALA A O 1
ATOM 644 N N . LEU A 1 89 ? -19.185 -5.918 28.922 1.00 87.19 89 LEU A N 1
ATOM 645 C CA . LEU A 1 89 ? -18.507 -4.619 28.963 1.00 87.19 89 LEU A CA 1
ATOM 646 C C . LEU A 1 89 ? -19.466 -3.449 28.672 1.00 87.19 89 LEU A C 1
ATOM 648 O O . LEU A 1 89 ? -19.367 -2.394 29.297 1.00 87.19 89 LEU A O 1
ATOM 652 N N . ARG A 1 90 ? -20.450 -3.630 27.782 1.00 86.19 90 ARG A N 1
ATOM 653 C CA . ARG A 1 90 ? -21.519 -2.638 27.571 1.00 86.19 90 ARG A CA 1
ATOM 654 C C . ARG A 1 90 ? -22.476 -2.551 28.753 1.00 86.19 90 ARG A C 1
ATOM 656 O O . ARG A 1 90 ? -22.900 -1.450 29.086 1.00 86.19 90 ARG A O 1
ATOM 663 N N . ALA A 1 91 ? -22.801 -3.676 29.390 1.00 87.88 91 ALA A N 1
ATOM 664 C CA . ALA A 1 91 ? -23.689 -3.705 30.551 1.00 87.88 91 ALA A CA 1
ATOM 665 C C . ALA A 1 91 ? -23.115 -2.928 31.748 1.00 87.88 91 ALA A C 1
ATOM 667 O O . ALA A 1 91 ? -23.878 -2.329 32.499 1.00 87.88 91 ALA A O 1
ATOM 668 N N . ILE A 1 92 ? -21.786 -2.883 31.892 1.00 90.19 92 ILE A N 1
ATOM 669 C CA . ILE A 1 92 ? -21.100 -2.076 32.916 1.00 90.19 92 ILE A CA 1
ATOM 670 C C . ILE A 1 92 ? -20.860 -0.613 32.494 1.00 90.19 92 ILE A C 1
ATOM 672 O O . ILE A 1 92 ? -20.193 0.123 33.214 1.00 90.19 92 ILE A O 1
ATOM 676 N N . GLY A 1 93 ? -21.389 -0.176 31.345 1.00 83.56 93 GLY A N 1
ATOM 677 C CA . GLY A 1 93 ? -21.368 1.230 30.933 1.00 83.56 93 GLY A CA 1
ATOM 678 C C . GLY A 1 93 ? -20.157 1.680 30.109 1.00 83.56 93 GLY A C 1
ATOM 679 O O . GLY A 1 93 ? -20.030 2.874 29.861 1.00 83.56 93 GLY A O 1
ATOM 680 N N . LEU A 1 94 ? -19.305 0.780 29.594 1.00 80.19 94 LEU A N 1
ATOM 681 C CA . LEU A 1 94 ? -18.198 1.156 28.685 1.00 80.19 94 LEU A CA 1
ATOM 682 C C . LEU A 1 94 ? -18.648 1.497 27.249 1.00 80.19 94 LEU A C 1
ATOM 684 O O . LEU A 1 94 ? -17.879 1.379 26.300 1.00 80.19 94 LEU A O 1
ATOM 688 N N . ASN A 1 95 ? -19.906 1.896 27.057 1.00 70.44 95 ASN A N 1
ATOM 689 C CA . ASN A 1 95 ? -20.438 2.252 25.742 1.00 70.44 95 ASN A CA 1
ATOM 690 C C . ASN A 1 95 ? -20.331 3.753 25.410 1.00 70.44 95 ASN A C 1
ATOM 692 O O . ASN A 1 95 ? -20.622 4.135 24.281 1.00 70.44 95 ASN A O 1
ATOM 696 N N . SER A 1 96 ? -19.937 4.590 26.372 1.00 56.16 96 SER A N 1
ATOM 697 C CA . SER A 1 96 ? -20.097 6.048 26.312 1.00 56.16 96 SER A CA 1
ATOM 698 C C . SER A 1 96 ? -18.789 6.843 26.420 1.00 56.16 96 SER A C 1
ATOM 700 O O . SER A 1 96 ? -18.785 7.906 27.038 1.00 56.16 96 SER A O 1
ATOM 702 N N . LEU A 1 97 ? -17.696 6.352 25.827 1.00 47.50 97 LEU A N 1
ATOM 703 C CA . LEU A 1 97 ? -16.445 7.105 25.672 1.00 47.50 97 LEU A CA 1
ATOM 704 C C . LEU A 1 97 ? -15.974 7.103 24.216 1.00 47.50 97 LEU A C 1
ATOM 706 O O . LEU A 1 97 ? -16.029 6.016 23.597 1.00 47.50 97 LEU A O 1
#

pLDDT: mean 79.72, std 10.03, range [47.5, 96.31]

Secondary structure (DSSP, 8-state):
-HHHHHHHHHHHHHHHHHTTHHHHHHHHHHHHHH-PPPPHHHHHHHHHHHHHHHHHHHHHHHHSTTTTTS-TTS--PPPHHHHHHHHHHHHTTTT--

Radius of gyration: 27.92 Å; chains: 1; bounding box: 44×51×66 Å

Sequence (97 aa):
MIRKAFVVIAVFITATVVSGCETLNQVAQTAGKGLGNPTAFEIAAGLREALQQGTTKSSDQLSATNGFFGNALIKIVFPPEAQKAEKALRAIGLNSL